Protein AF-A0AA39LMX0-F1 (afdb_monomer_lite)

Secondary structure (DSSP, 8-state):
------SSSSSSHHHHHHHHHHHHHHHHHHHHHHHHT--TTTHHHHHHHHHHS-HHHHHHHHHHHHHHHHHH-GGGHHHHHHHHHHHHHHHHHT---HHHHHHHHHHHHHHHHTTSS-HHHHHHHHHHHHHH-HHHHHHHHHHHHHHHHHH-TTT-

Sequence (156 aa):
MVLRTTILKGRRSGSEARSNQLGTTKKTTTANGQVNKANIGNLVTIVRELLQENIIRGKGLLARSIIKAQAFSPTFSHVYAALVAVINLNRFNRFNNKIIAATVSKFLAHLVNQQVTHEILALEILIVLLENSTSDSIAFLKECGAKLSDISPKGL

InterPro domains:
  IPR016024 Armadillo-type fold [SSF48371] (30-155)
  IPR050781 Pre-mRNA-splicing factor CWC22 [PTHR18034] (27-156)

pLDDT: mean 74.54, std 17.34, range [36.69, 94.94]

Foldseek 3Di:
DDDDDPPDDPDDPPVVVVVVVVVVVVVLPLLLVLLLPFDPVCLVVSLVVVVVDPCVVVVVSNVVSLVVSCVVPVVCVVRSVVSVLVVLLVVLVPPPDPVVSLVVLLVVLVCLVVVVDPCVNLLSSLVSCVVPPPVSSVVSCVSRVVVCCVPPVPSD

Radius of gyration: 22.13 Å; chains: 1; bounding box: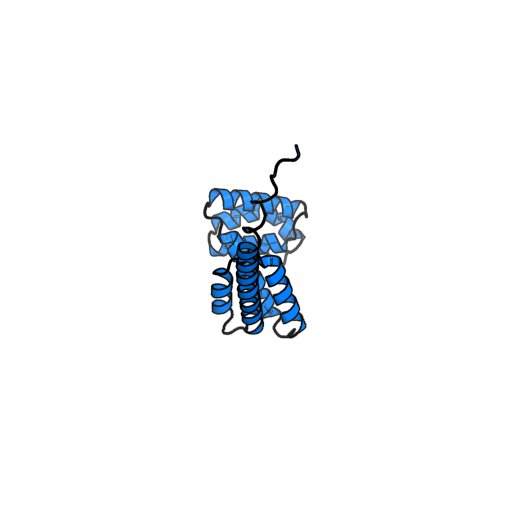 52×49×71 Å

Structure (mmCIF, N/CA/C/O backbone):
data_AF-A0AA39LMX0-F1
#
_entry.id   AF-A0AA39LMX0-F1
#
loop_
_atom_site.group_PDB
_atom_site.id
_atom_site.type_symbol
_atom_site.label_atom_id
_atom_site.label_alt_id
_atom_site.label_comp_id
_atom_site.label_asym_id
_atom_site.label_entity_id
_atom_site.label_seq_id
_atom_site.pdbx_PDB_ins_code
_atom_site.Cartn_x
_atom_site.Cartn_y
_atom_site.Cartn_z
_atom_site.occupancy
_atom_site.B_iso_or_equiv
_atom_site.auth_seq_id
_atom_site.auth_comp_id
_atom_site.auth_asym_id
_atom_site.auth_atom_id
_atom_site.pdbx_PDB_model_num
ATOM 1 N N . MET A 1 1 ? 30.097 33.803 53.625 1.00 42.47 1 MET A N 1
ATOM 2 C CA . MET A 1 1 ? 30.247 34.252 52.223 1.00 42.47 1 MET A CA 1
ATOM 3 C C . MET A 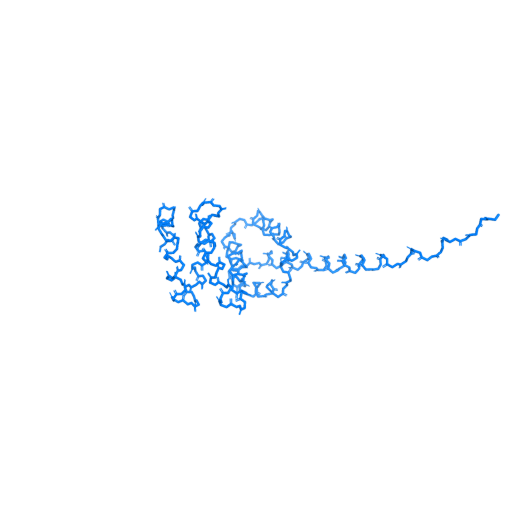1 1 ? 29.562 33.242 51.300 1.00 42.47 1 MET A C 1
ATOM 5 O O . MET A 1 1 ? 30.220 32.466 50.628 1.00 42.47 1 MET A O 1
ATOM 9 N N . VAL A 1 2 ? 28.226 33.201 51.332 1.00 39.38 2 VAL A N 1
ATOM 10 C CA . VAL A 1 2 ? 27.389 32.377 50.442 1.00 39.38 2 VAL A CA 1
ATOM 11 C C . VAL A 1 2 ? 26.533 33.368 49.661 1.00 39.38 2 VAL A C 1
ATOM 13 O O . VAL A 1 2 ? 25.584 33.933 50.200 1.00 39.38 2 VAL A O 1
ATOM 16 N N . LEU A 1 3 ? 26.944 33.687 48.435 1.00 37.66 3 LEU A N 1
ATOM 17 C CA . LEU A 1 3 ? 26.300 34.699 47.600 1.00 37.66 3 LEU A CA 1
ATOM 18 C C . LEU A 1 3 ? 25.432 34.032 46.526 1.00 37.66 3 LEU A C 1
ATOM 20 O O . LEU A 1 3 ? 25.931 33.457 45.568 1.00 37.66 3 LEU A O 1
ATOM 24 N N . ARG A 1 4 ? 24.115 34.143 46.740 1.00 44.50 4 ARG A N 1
ATOM 25 C CA . ARG A 1 4 ? 23.044 34.403 45.757 1.00 44.50 4 ARG A CA 1
ATOM 26 C C . ARG A 1 4 ? 23.323 34.017 44.292 1.00 44.50 4 ARG A C 1
ATOM 28 O O . ARG A 1 4 ? 23.933 34.788 43.556 1.00 44.50 4 ARG A O 1
ATOM 35 N N . THR A 1 5 ? 22.691 32.943 43.809 1.00 41.50 5 THR A N 1
ATOM 36 C CA . THR A 1 5 ? 22.357 32.787 42.372 1.00 41.50 5 THR A CA 1
ATOM 37 C C . THR A 1 5 ? 21.159 31.844 42.140 1.00 41.50 5 THR A C 1
ATOM 39 O O . THR A 1 5 ? 21.240 30.887 41.381 1.00 41.50 5 THR A O 1
ATOM 42 N N . THR A 1 6 ? 20.008 32.105 42.780 1.00 43.16 6 THR A N 1
ATOM 43 C CA . THR A 1 6 ? 18.780 31.277 42.613 1.00 43.16 6 THR A CA 1
ATOM 44 C C . THR A 1 6 ? 17.561 32.055 42.107 1.00 43.16 6 THR A C 1
ATOM 46 O O . THR A 1 6 ? 16.422 31.665 42.330 1.00 43.16 6 THR A O 1
ATOM 49 N N . ILE A 1 7 ? 17.746 33.153 41.377 1.00 45.12 7 ILE A N 1
ATOM 50 C CA . ILE A 1 7 ? 16.632 33.805 40.673 1.00 45.12 7 ILE A CA 1
ATOM 51 C C . ILE A 1 7 ? 17.052 33.947 39.212 1.00 45.12 7 ILE A C 1
ATOM 53 O O . ILE A 1 7 ? 18.142 34.442 38.964 1.00 45.12 7 ILE A O 1
ATOM 57 N N . LEU A 1 8 ? 16.191 33.485 38.289 1.00 38.38 8 LEU A N 1
ATOM 58 C CA . LEU A 1 8 ? 16.266 33.528 36.807 1.00 38.38 8 LEU A CA 1
ATOM 59 C C . LEU A 1 8 ? 16.345 32.182 36.043 1.00 38.38 8 LEU A C 1
ATOM 61 O O . LEU A 1 8 ? 16.869 32.145 34.934 1.00 38.38 8 LEU A O 1
ATOM 65 N N . LYS A 1 9 ? 15.740 31.082 36.528 1.00 44.84 9 LYS A N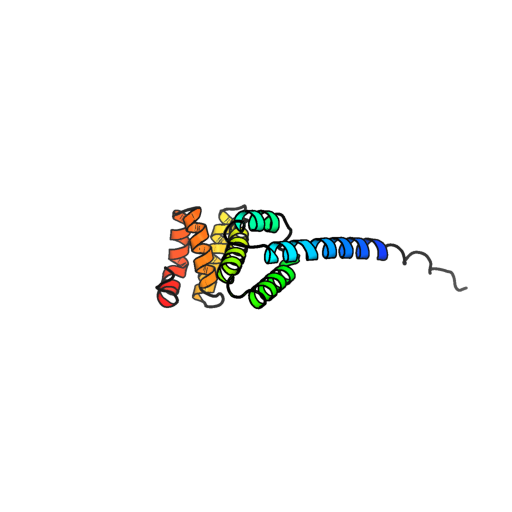 1
ATOM 66 C CA . LYS A 1 9 ? 15.519 29.886 35.669 1.00 44.84 9 LYS A CA 1
ATOM 67 C C . LYS A 1 9 ? 14.125 29.245 35.677 1.00 44.84 9 LYS A C 1
ATOM 69 O O . LYS A 1 9 ? 13.963 28.148 35.160 1.00 44.84 9 LYS A O 1
ATOM 74 N N . GLY A 1 10 ? 13.090 29.925 36.169 1.00 43.84 10 GLY A N 1
ATOM 75 C CA . GLY A 1 10 ? 11.756 29.319 36.282 1.00 43.84 10 GLY A CA 1
ATOM 76 C C . GLY A 1 10 ? 10.610 30.235 35.880 1.00 43.84 10 GLY A C 1
ATOM 77 O O . GLY A 1 10 ? 9.891 30.691 36.759 1.00 43.84 10 GLY A O 1
ATOM 78 N N . ARG A 1 11 ? 10.427 30.523 34.579 1.00 40.34 11 ARG A N 1
ATOM 79 C CA . ARG A 1 11 ? 9.148 31.093 34.082 1.00 40.34 11 ARG A CA 1
ATOM 80 C C . ARG A 1 11 ? 8.868 31.040 32.570 1.00 40.34 11 ARG A C 1
ATOM 82 O O . ARG A 1 11 ? 7.847 31.574 32.157 1.00 40.34 11 ARG A O 1
ATOM 89 N N . ARG A 1 12 ? 9.706 30.402 31.738 1.00 38.03 12 ARG A N 1
ATOM 90 C CA . ARG A 1 12 ? 9.475 30.326 30.274 1.00 38.03 12 ARG A CA 1
ATOM 91 C C . ARG A 1 12 ? 8.866 29.010 29.755 1.00 38.03 12 ARG A C 1
ATOM 93 O O . ARG A 1 12 ? 8.484 28.968 28.600 1.00 38.03 12 ARG A O 1
ATOM 100 N N . SER A 1 13 ? 8.694 27.968 30.574 1.00 48.06 13 SER A N 1
ATOM 101 C CA . SER A 1 13 ? 8.260 26.636 30.094 1.00 48.06 13 SER A CA 1
ATOM 102 C C . SER A 1 13 ? 6.762 26.313 30.243 1.00 48.06 13 SER A C 1
ATOM 104 O O . SER A 1 13 ? 6.285 25.357 29.639 1.00 48.06 13 SER A O 1
ATOM 106 N N . GLY A 1 14 ? 5.992 27.081 31.025 1.00 42.00 14 GLY A N 1
ATOM 107 C CA . GLY A 1 14 ? 4.585 26.755 31.325 1.00 42.00 14 GLY A CA 1
ATOM 108 C C . GLY A 1 14 ? 3.567 27.223 30.276 1.00 42.00 14 GLY A C 1
ATOM 109 O O . GLY A 1 14 ? 2.540 26.575 30.070 1.00 42.00 14 GLY A O 1
ATOM 110 N N . SER A 1 15 ? 3.842 28.335 29.596 1.00 45.00 15 SER A N 1
ATOM 111 C CA . SER A 1 15 ? 2.962 28.927 28.580 1.00 45.00 15 SER A CA 1
ATOM 112 C C . SER A 1 15 ? 3.127 28.255 27.215 1.00 45.00 15 SER A C 1
ATOM 114 O O . SER A 1 15 ? 2.125 27.902 26.608 1.00 45.00 15 SER A O 1
ATOM 116 N N . GLU A 1 16 ? 4.350 27.960 26.766 1.00 42.66 16 GLU A N 1
ATOM 117 C CA . GLU A 1 16 ? 4.594 27.226 25.509 1.00 42.66 16 GLU A CA 1
ATOM 118 C C . GLU A 1 16 ? 4.090 25.775 25.554 1.00 42.66 16 GLU A C 1
ATOM 120 O O . GLU A 1 16 ? 3.538 25.281 24.568 1.00 42.66 16 GLU A O 1
ATOM 125 N N . ALA A 1 17 ? 4.196 25.103 26.708 1.00 47.16 17 ALA A N 1
ATOM 126 C CA . ALA A 1 17 ? 3.651 23.759 26.901 1.00 47.16 17 ALA A CA 1
ATOM 127 C C . ALA A 1 17 ? 2.112 23.742 26.841 1.00 47.16 17 ALA A C 1
ATOM 129 O O . ALA A 1 17 ? 1.538 22.862 26.201 1.00 47.16 17 ALA A O 1
ATOM 130 N N . ARG A 1 18 ? 1.438 24.748 27.422 1.00 39.72 18 ARG A N 1
ATOM 131 C CA . ARG A 1 18 ? -0.026 24.914 27.337 1.00 39.72 18 ARG A CA 1
ATOM 132 C C . ARG A 1 18 ? -0.500 25.333 25.945 1.00 39.72 18 ARG A C 1
ATOM 134 O O . ARG A 1 18 ? -1.525 24.830 25.503 1.00 39.72 18 ARG A O 1
ATOM 141 N N . SER A 1 19 ? 0.243 26.171 25.224 1.00 42.22 19 SER A N 1
ATOM 142 C CA . SER A 1 19 ? -0.058 26.529 23.828 1.00 42.22 19 SER A CA 1
ATOM 143 C C . SER A 1 19 ? 0.092 25.331 22.882 1.00 42.22 19 SER A C 1
ATOM 145 O O . SER A 1 19 ? -0.746 25.127 22.003 1.00 42.22 19 SER A O 1
ATOM 147 N N . ASN A 1 20 ? 1.101 24.478 23.105 1.00 45.28 20 ASN A N 1
ATOM 148 C CA . ASN A 1 20 ? 1.263 23.219 22.371 1.00 45.28 20 ASN A CA 1
ATOM 149 C C . ASN A 1 20 ? 0.219 22.160 22.771 1.00 45.28 20 ASN A C 1
ATOM 151 O O . ASN A 1 20 ? -0.258 21.422 21.908 1.00 45.28 20 ASN A O 1
ATOM 155 N N . GLN A 1 21 ? -0.195 22.094 24.041 1.00 39.72 21 GLN A N 1
ATOM 156 C CA . GLN A 1 21 ? -1.300 21.225 24.467 1.00 39.72 21 GLN A CA 1
ATOM 157 C C . GLN A 1 21 ? -2.654 21.697 23.921 1.00 39.72 21 GLN A C 1
ATOM 159 O O . GLN A 1 21 ? -3.426 20.881 23.436 1.00 39.72 21 GLN A O 1
ATOM 164 N N . LEU A 1 22 ? -2.926 23.002 23.893 1.00 39.50 22 LEU A N 1
ATOM 165 C CA . LEU A 1 22 ? -4.173 23.554 23.354 1.00 39.50 22 LEU A CA 1
ATOM 166 C C . LEU A 1 22 ? -4.252 23.439 21.819 1.00 39.50 22 LEU A C 1
ATOM 168 O O . LEU A 1 22 ? -5.320 23.200 21.255 1.00 39.50 22 LEU A O 1
ATOM 172 N N . GLY A 1 23 ? -3.110 23.543 21.131 1.00 41.25 23 GLY A N 1
ATOM 173 C CA . GLY A 1 23 ? -2.998 23.260 19.698 1.00 41.25 23 GLY A CA 1
ATOM 174 C C . GLY A 1 23 ? -3.131 21.771 19.351 1.00 41.25 23 GLY A C 1
ATOM 175 O O . GLY A 1 23 ? -3.594 21.437 18.262 1.00 41.25 23 GLY A O 1
ATOM 176 N N . THR A 1 24 ? -2.773 20.863 20.266 1.00 41.16 24 THR A N 1
ATOM 177 C CA . THR A 1 24 ? -2.953 19.408 20.091 1.00 41.16 24 THR A CA 1
ATOM 178 C C . THR A 1 24 ? -4.348 18.928 20.504 1.00 41.16 24 THR A C 1
ATOM 180 O O . THR A 1 24 ? -4.854 17.986 19.890 1.00 41.16 24 THR A O 1
ATOM 183 N N . THR A 1 25 ? -5.023 19.603 21.445 1.00 36.69 25 THR A N 1
ATOM 184 C CA . THR A 1 25 ? -6.424 19.325 21.814 1.00 36.69 25 THR A CA 1
ATOM 185 C C . THR A 1 25 ? -7.427 19.854 20.787 1.00 36.69 25 THR A C 1
ATOM 187 O O . THR A 1 25 ? -8.363 19.148 20.432 1.00 36.69 25 THR A O 1
ATOM 190 N N . LYS A 1 26 ? -7.204 21.038 20.196 1.00 43.34 26 LYS A N 1
ATOM 191 C CA . LYS A 1 26 ? -8.030 21.501 19.061 1.00 43.34 26 LYS A CA 1
ATOM 192 C C . LYS A 1 26 ? -7.889 20.608 17.821 1.00 43.34 26 LYS A C 1
ATOM 194 O O . LYS A 1 26 ? -8.866 20.412 17.113 1.00 43.34 26 LYS A O 1
ATOM 199 N N . LYS A 1 27 ? -6.711 20.010 17.597 1.00 46.03 27 LYS A N 1
ATOM 200 C CA . LYS A 1 27 ? -6.456 19.053 16.500 1.00 46.03 27 LYS A CA 1
ATOM 201 C C . LYS A 1 27 ? -7.051 17.657 16.713 1.00 46.03 27 LYS A C 1
ATOM 203 O O . LYS A 1 27 ? -7.286 16.944 15.742 1.00 46.03 27 LYS A O 1
ATOM 208 N N . THR A 1 28 ? -7.260 17.235 17.962 1.00 44.22 28 THR A N 1
ATOM 209 C CA . THR A 1 28 ? -7.771 15.890 18.309 1.00 44.22 28 THR A CA 1
ATOM 210 C C . THR A 1 28 ? -9.283 15.757 18.129 1.00 44.22 28 THR A C 1
ATOM 212 O O . THR A 1 28 ? -9.776 14.641 17.946 1.00 44.22 28 THR A O 1
ATOM 215 N N . THR A 1 29 ? -10.019 16.868 18.138 1.00 51.00 29 THR A N 1
ATOM 216 C CA . THR A 1 29 ? -11.485 16.881 18.017 1.00 51.00 29 THR A CA 1
ATOM 217 C C . THR A 1 29 ? -11.953 16.869 16.559 1.00 51.00 29 THR A C 1
ATOM 219 O O . THR A 1 29 ? -12.968 16.250 16.247 1.00 51.00 29 THR A O 1
ATOM 222 N N . THR A 1 30 ? -11.194 17.484 15.645 1.00 59.03 30 THR A N 1
ATOM 223 C CA . THR A 1 30 ? -11.600 17.661 14.239 1.00 59.03 30 THR A CA 1
ATOM 224 C C . THR A 1 30 ? -11.508 16.368 13.432 1.00 59.03 30 THR A C 1
ATOM 226 O O . THR A 1 30 ? -12.485 15.989 12.794 1.00 59.03 30 THR A O 1
ATOM 229 N N . ALA A 1 31 ? -10.391 15.633 13.523 1.00 62.53 31 ALA A N 1
ATOM 230 C CA . ALA A 1 31 ? -10.208 14.390 12.765 1.00 62.53 31 ALA A CA 1
ATOM 231 C C . ALA A 1 31 ? -11.166 13.275 13.220 1.00 62.53 31 ALA A C 1
ATOM 233 O O . ALA A 1 31 ? -11.759 12.598 12.387 1.00 62.53 31 ALA A O 1
ATOM 234 N N . ASN A 1 32 ? -11.384 13.123 14.534 1.00 72.12 32 ASN A N 1
ATOM 235 C CA . ASN A 1 32 ? -12.407 12.210 15.064 1.00 72.12 32 ASN A CA 1
ATOM 236 C C . ASN A 1 32 ? -13.808 12.591 14.563 1.00 72.12 32 ASN A C 1
ATOM 238 O O . ASN A 1 32 ? -14.560 11.733 14.108 1.00 72.12 32 ASN A O 1
ATOM 242 N N . GLY A 1 33 ? -14.149 13.882 14.627 1.00 71.75 33 GLY A N 1
ATOM 243 C CA . GLY A 1 33 ? -15.443 14.383 14.173 1.00 71.75 33 GLY A CA 1
ATOM 244 C C . GLY A 1 33 ? -15.677 14.180 12.675 1.00 71.75 33 GLY A C 1
ATOM 245 O O . GLY A 1 33 ? -16.792 13.852 12.282 1.00 71.75 33 GLY A O 1
ATOM 246 N N . GLN A 1 34 ? -14.640 14.339 11.850 1.00 73.88 34 GLN A N 1
ATOM 247 C CA . GLN A 1 34 ? -14.704 14.132 10.401 1.00 73.88 34 GLN A CA 1
ATOM 248 C C . GLN A 1 34 ? -14.807 12.652 10.032 1.00 73.88 34 GLN A C 1
ATOM 250 O O . GLN A 1 34 ? -15.680 12.286 9.251 1.00 73.88 34 GLN A O 1
ATOM 255 N N . VAL A 1 35 ? -13.988 11.787 10.639 1.00 77.81 35 VAL A N 1
ATOM 256 C CA . VAL A 1 35 ? -14.036 10.334 10.397 1.00 77.81 35 VAL A CA 1
ATOM 257 C C . VAL A 1 35 ? -15.410 9.764 10.761 1.00 77.81 35 VAL A C 1
ATOM 259 O O . VAL A 1 35 ? -15.975 8.992 9.993 1.00 77.81 35 VAL A O 1
ATOM 262 N N . ASN A 1 36 ? -16.001 10.198 11.877 1.00 79.19 36 ASN A N 1
ATOM 263 C CA . ASN A 1 36 ? -17.320 9.720 12.306 1.00 79.19 36 ASN A CA 1
ATOM 264 C C . ASN A 1 36 ? -18.467 10.155 11.380 1.00 79.19 36 ASN A C 1
ATOM 266 O O . ASN A 1 36 ? -19.532 9.545 11.404 1.00 79.19 36 ASN A O 1
ATOM 270 N N . LYS A 1 37 ? -18.271 11.208 10.579 1.00 79.31 37 LYS A N 1
ATOM 271 C CA . LYS A 1 37 ? -19.269 11.727 9.632 1.00 79.31 37 LYS A CA 1
ATOM 272 C C . LYS A 1 37 ? -19.069 11.205 8.206 1.00 79.31 37 LYS A C 1
ATOM 274 O O . LYS A 1 37 ? -19.855 11.565 7.328 1.00 79.31 37 LYS A O 1
ATOM 279 N N . ALA A 1 38 ? -18.031 10.402 7.966 1.00 79.56 38 ALA A N 1
ATOM 280 C CA . ALA A 1 38 ? -17.687 9.923 6.636 1.00 79.56 38 ALA A CA 1
ATOM 281 C C . ALA A 1 38 ? -18.720 8.932 6.095 1.00 79.56 38 ALA A C 1
ATOM 283 O O . ALA A 1 38 ? -19.050 7.935 6.731 1.00 79.56 38 ALA A O 1
ATOM 284 N N . ASN A 1 39 ? -19.205 9.213 4.891 1.00 83.94 39 ASN A N 1
ATOM 285 C CA . ASN A 1 39 ? -20.071 8.357 4.095 1.00 83.94 39 ASN A CA 1
ATOM 286 C C . ASN A 1 39 ? -19.729 8.514 2.604 1.00 83.94 39 ASN A C 1
ATOM 288 O O . ASN A 1 39 ? -18.927 9.364 2.217 1.00 83.94 39 ASN A O 1
ATOM 292 N N . ILE A 1 40 ? -20.351 7.692 1.759 1.00 79.75 40 ILE A N 1
ATOM 293 C CA . ILE A 1 40 ? -20.084 7.652 0.312 1.00 79.75 40 ILE A CA 1
ATOM 294 C C . ILE A 1 40 ? -20.289 9.031 -0.345 1.00 79.75 40 ILE A C 1
ATOM 296 O O . ILE A 1 40 ? -19.509 9.421 -1.208 1.00 79.75 40 ILE A O 1
ATOM 300 N N . GLY A 1 41 ? -21.295 9.798 0.089 1.00 81.12 41 GLY A N 1
ATOM 301 C CA . GLY A 1 41 ? -21.653 11.083 -0.517 1.00 81.12 41 GLY A CA 1
ATOM 302 C C . GLY A 1 41 ? -20.746 12.258 -0.136 1.00 81.12 41 GLY A C 1
ATOM 303 O O . GLY A 1 41 ? -20.715 13.251 -0.857 1.00 81.12 41 GLY A O 1
ATOM 304 N N . ASN A 1 42 ? -20.003 12.175 0.973 1.00 84.88 42 ASN A N 1
ATOM 305 C CA . ASN A 1 42 ? -19.188 13.288 1.483 1.00 84.88 42 ASN A CA 1
ATOM 306 C C . ASN A 1 42 ? -17.691 12.967 1.643 1.00 84.88 42 ASN A C 1
ATOM 308 O O . ASN A 1 42 ? -16.925 13.821 2.104 1.00 84.88 42 ASN A O 1
ATOM 312 N N . LEU A 1 43 ? -17.263 11.770 1.233 1.00 83.44 43 LEU A N 1
ATOM 313 C CA . LEU A 1 43 ? -15.899 11.282 1.430 1.00 83.44 43 LEU A CA 1
ATOM 314 C C . LEU A 1 43 ? -14.839 12.216 0.827 1.00 83.44 43 LEU A C 1
ATOM 316 O O . LEU A 1 43 ? -13.834 12.501 1.473 1.00 83.44 43 LEU A O 1
ATOM 320 N N . VAL A 1 44 ? -15.076 12.746 -0.377 1.00 79.31 44 VAL A N 1
ATOM 321 C CA . VAL A 1 44 ? -14.134 13.647 -1.069 1.00 79.31 44 VAL A CA 1
ATOM 322 C C . VAL A 1 44 ? -13.895 14.932 -0.272 1.00 79.31 44 VAL A C 1
ATOM 324 O O . VAL A 1 44 ? -12.756 15.383 -0.142 1.00 79.31 44 VAL A O 1
ATOM 327 N N . THR A 1 45 ? -14.954 15.515 0.290 1.00 83.62 45 THR A N 1
ATOM 328 C CA . THR A 1 45 ? -14.865 16.736 1.101 1.00 83.62 45 THR A CA 1
ATOM 329 C C . THR A 1 45 ? -14.091 16.472 2.388 1.00 83.62 45 THR A C 1
ATOM 331 O O . THR A 1 45 ? -13.138 17.190 2.686 1.00 83.62 45 THR A O 1
ATOM 334 N N . ILE A 1 46 ? -14.417 15.383 3.091 1.00 84.00 46 ILE A N 1
ATOM 335 C CA . ILE A 1 46 ? -13.732 14.980 4.329 1.00 84.00 46 ILE A CA 1
ATOM 336 C C . ILE A 1 46 ? -12.244 14.727 4.088 1.00 84.00 46 ILE A C 1
ATOM 338 O O . ILE A 1 46 ? -11.405 15.182 4.863 1.00 84.00 46 ILE A O 1
ATOM 342 N N . VAL A 1 47 ? -11.903 14.041 2.996 1.00 80.88 47 VAL A N 1
ATOM 343 C CA . VAL A 1 47 ? -10.513 13.812 2.588 1.00 80.88 47 VAL A CA 1
ATOM 344 C C . VAL A 1 47 ? -9.779 15.138 2.394 1.00 80.88 47 VAL A C 1
ATOM 346 O O . VAL A 1 47 ? -8.683 15.309 2.923 1.00 80.88 47 VAL A O 1
ATOM 349 N N . ARG A 1 48 ? -10.361 16.092 1.658 1.00 79.12 48 ARG A N 1
ATOM 350 C CA . ARG A 1 48 ? -9.718 17.392 1.398 1.00 79.12 48 ARG A CA 1
ATOM 351 C C . ARG A 1 48 ? -9.462 18.164 2.688 1.00 79.12 48 ARG A C 1
ATOM 353 O O . ARG A 1 48 ? -8.361 18.679 2.862 1.00 79.12 48 ARG A O 1
ATOM 360 N N . GLU A 1 49 ? -10.432 18.190 3.596 1.00 80.12 49 GLU A N 1
ATOM 361 C CA . GLU A 1 49 ? -10.281 18.840 4.901 1.00 80.12 49 GLU A CA 1
ATOM 362 C C . GLU A 1 49 ? -9.209 18.147 5.760 1.00 80.12 49 GLU A C 1
ATOM 364 O O . GLU A 1 49 ? -8.330 18.809 6.312 1.00 80.12 49 GLU A O 1
ATOM 369 N N . LEU A 1 50 ? -9.203 16.809 5.810 1.00 78.12 50 LEU A N 1
ATOM 370 C CA . LEU A 1 50 ? -8.183 16.045 6.535 1.00 78.12 50 LEU A CA 1
ATOM 371 C C . LEU A 1 50 ? -6.777 16.275 5.970 1.00 78.12 50 LEU A C 1
ATOM 373 O O . LEU A 1 50 ? -5.815 16.346 6.729 1.00 78.12 50 LEU A O 1
ATOM 377 N N . LEU A 1 51 ? -6.632 16.402 4.649 1.00 74.69 51 LEU A N 1
ATOM 378 C CA . LEU A 1 51 ? -5.341 16.612 3.983 1.00 74.69 51 LEU A CA 1
ATOM 379 C C . LEU A 1 51 ? -4.770 18.027 4.157 1.00 74.69 51 LEU A C 1
ATOM 381 O O . LEU A 1 51 ? -3.555 18.200 3.985 1.00 74.69 51 LEU A O 1
ATOM 385 N N . GLN A 1 52 ? -5.619 19.008 4.481 1.00 73.81 52 GLN A N 1
ATOM 386 C CA . GLN A 1 52 ? -5.207 20.357 4.891 1.00 73.81 52 GLN A CA 1
ATOM 387 C C . GLN A 1 52 ? -4.650 20.368 6.321 1.00 73.81 52 GLN A C 1
ATOM 389 O O . GLN A 1 52 ? -3.822 21.213 6.665 1.00 73.81 52 GLN A O 1
ATOM 394 N N . GLU A 1 53 ? -5.036 19.392 7.144 1.00 69.50 53 GLU A N 1
ATOM 395 C CA . GLU A 1 53 ? -4.459 19.194 8.466 1.00 69.50 53 GLU A CA 1
ATOM 396 C C . GLU A 1 53 ? -3.065 18.552 8.398 1.00 69.50 53 GLU A C 1
ATOM 398 O O . GLU A 1 53 ? -2.681 17.850 7.460 1.00 69.50 53 GLU A O 1
ATOM 403 N N . ASN A 1 54 ? -2.256 18.770 9.439 1.00 64.69 54 ASN A N 1
ATOM 404 C CA . ASN A 1 54 ? -0.906 18.203 9.501 1.00 64.69 54 ASN A CA 1
ATOM 405 C C . ASN A 1 54 ? -0.944 16.732 9.966 1.00 64.69 54 ASN A C 1
ATOM 407 O O . ASN A 1 54 ? -0.540 16.402 11.089 1.00 64.69 54 AS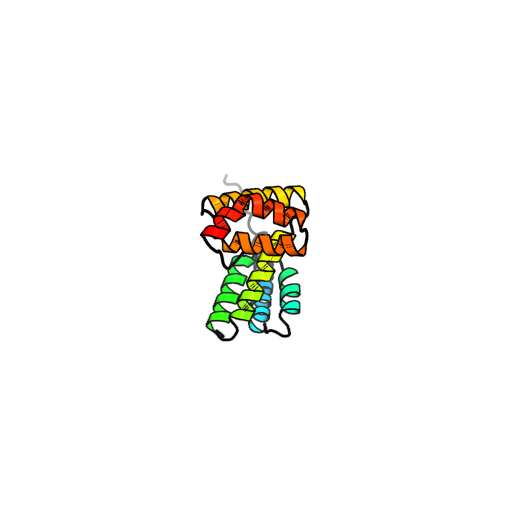N A O 1
ATOM 411 N N . ILE A 1 55 ? -1.437 15.847 9.092 1.00 68.31 55 ILE A N 1
ATOM 412 C CA . ILE A 1 55 ? -1.624 14.409 9.358 1.00 68.31 55 ILE A CA 1
ATOM 413 C C . ILE A 1 55 ? -0.293 13.718 9.717 1.00 68.31 55 ILE A C 1
ATOM 415 O O . ILE A 1 55 ? -0.274 12.677 10.370 1.00 68.31 55 ILE A O 1
ATOM 419 N N . ILE A 1 56 ? 0.858 14.294 9.345 1.00 61.78 56 ILE A N 1
ATOM 420 C CA . ILE A 1 56 ? 2.188 13.752 9.676 1.00 61.78 56 ILE A CA 1
ATOM 421 C C . ILE A 1 56 ? 2.402 13.711 11.189 1.00 61.78 56 ILE A C 1
ATOM 423 O O . ILE A 1 56 ? 2.781 12.674 11.734 1.00 61.78 56 ILE A O 1
ATOM 427 N N . ARG A 1 57 ? 2.079 14.814 11.872 1.00 67.69 57 ARG A N 1
ATOM 428 C CA . ARG A 1 57 ? 2.200 14.929 13.331 1.00 67.69 57 ARG A CA 1
ATOM 429 C C . ARG A 1 57 ? 1.113 14.133 14.066 1.00 67.69 57 ARG A C 1
ATOM 431 O O . ARG A 1 57 ? 1.309 13.763 15.216 1.00 67.69 57 ARG A O 1
ATOM 438 N N . GLY A 1 58 ? -0.013 13.864 13.397 1.00 69.38 58 GLY A N 1
ATOM 439 C CA . GLY A 1 58 ? -1.203 13.213 13.957 1.00 69.38 58 GLY A CA 1
ATOM 440 C C . GLY A 1 58 ? -1.437 11.756 13.541 1.00 69.38 58 GLY A C 1
ATOM 441 O O . GLY A 1 58 ? -2.499 11.223 13.850 1.00 69.38 58 GLY A O 1
ATOM 442 N N . LYS A 1 59 ? -0.489 11.087 12.865 1.00 73.44 59 LYS A N 1
ATOM 443 C CA . LYS A 1 59 ? -0.713 9.763 12.241 1.00 73.44 59 LYS A CA 1
ATOM 444 C C . LYS A 1 59 ? -1.271 8.696 13.194 1.00 73.44 59 LYS A C 1
ATOM 446 O O . LYS A 1 59 ? -2.208 7.987 12.852 1.00 73.44 59 LYS A O 1
ATOM 451 N N . GLY A 1 60 ? -0.744 8.629 14.419 1.00 76.50 60 GLY A N 1
ATOM 452 C CA . GLY A 1 60 ? -1.189 7.658 15.426 1.00 76.50 60 GLY A CA 1
ATOM 453 C C . GLY A 1 60 ? -2.537 7.997 16.069 1.00 76.50 60 GLY A C 1
ATOM 454 O O . GLY A 1 60 ? -3.154 7.130 16.686 1.00 76.50 60 GLY A O 1
ATOM 455 N N . LEU A 1 61 ? -2.988 9.247 15.953 1.00 78.38 61 LEU A N 1
ATOM 456 C CA . LEU A 1 61 ? -4.322 9.663 16.379 1.00 78.38 61 LEU A CA 1
ATOM 457 C C . LEU A 1 61 ? -5.336 9.337 15.287 1.00 78.38 61 LEU A C 1
ATOM 459 O O . LEU A 1 61 ? -6.306 8.653 15.583 1.00 78.38 61 LEU A O 1
ATOM 463 N N . LEU A 1 62 ? -5.049 9.708 14.033 1.00 81.56 62 LEU A N 1
ATOM 464 C CA . LEU A 1 62 ? -5.891 9.377 12.882 1.00 81.56 62 LEU A CA 1
ATOM 465 C C . LEU A 1 62 ? -6.134 7.863 12.774 1.00 81.56 62 LEU A C 1
ATOM 467 O O . LEU A 1 62 ? -7.277 7.440 12.646 1.00 81.56 62 LEU A O 1
ATOM 471 N N . ALA A 1 63 ? -5.084 7.045 12.901 1.00 82.75 63 ALA A N 1
ATOM 472 C CA . ALA A 1 63 ? -5.223 5.589 12.870 1.00 82.75 63 ALA A CA 1
ATOM 473 C C . ALA A 1 63 ? -6.161 5.076 13.978 1.00 82.75 63 ALA A C 1
ATOM 475 O O . ALA A 1 63 ? -7.058 4.279 13.721 1.00 82.75 63 ALA A O 1
ATOM 476 N N . ARG A 1 64 ? -6.013 5.587 15.208 1.00 83.56 64 ARG A N 1
ATOM 477 C CA . ARG A 1 64 ? -6.899 5.232 16.328 1.00 83.56 64 ARG A CA 1
ATOM 478 C C . ARG A 1 64 ? -8.341 5.680 16.103 1.00 83.56 64 ARG A C 1
ATOM 480 O O . ARG A 1 64 ? -9.249 4.943 16.473 1.00 83.56 64 ARG A O 1
ATOM 487 N N . SER A 1 65 ? -8.550 6.856 15.520 1.00 85.81 65 SER A N 1
ATOM 488 C CA . SER A 1 65 ? -9.875 7.371 15.165 1.00 85.81 65 SER A CA 1
ATOM 489 C C . SER A 1 65 ? -10.574 6.470 14.154 1.00 85.81 65 SER A C 1
ATOM 491 O O . SER A 1 65 ? -11.717 6.087 14.375 1.00 85.81 65 SER A O 1
ATOM 493 N N . ILE A 1 66 ? -9.867 6.076 13.091 1.00 86.56 66 ILE A N 1
ATOM 494 C CA . ILE A 1 66 ? -10.403 5.210 12.034 1.00 86.56 66 ILE A CA 1
ATOM 495 C C . ILE A 1 66 ? -10.731 3.818 12.580 1.00 86.56 66 ILE A C 1
ATOM 497 O O . ILE A 1 66 ? -11.826 3.324 12.339 1.00 86.56 66 ILE A O 1
ATOM 501 N N . ILE A 1 67 ? -9.841 3.220 13.381 1.00 88.00 67 ILE A N 1
ATOM 502 C CA . ILE A 1 67 ? -10.085 1.904 13.997 1.00 88.00 67 ILE A CA 1
ATOM 503 C C . ILE A 1 67 ? -11.308 1.948 14.921 1.00 88.00 67 ILE A C 1
ATOM 505 O O . ILE A 1 67 ? -12.154 1.062 14.863 1.00 88.00 67 ILE A O 1
ATOM 509 N N . LYS A 1 68 ? -11.442 2.990 15.752 1.00 86.00 68 LYS A N 1
ATOM 510 C CA . LYS A 1 68 ? -12.608 3.141 16.637 1.00 86.00 68 LYS A CA 1
ATOM 511 C C . LYS A 1 68 ? -13.906 3.344 15.858 1.00 86.00 68 LYS A C 1
ATOM 513 O O . LYS A 1 68 ? -14.913 2.744 16.216 1.00 86.00 68 LYS A O 1
ATOM 518 N N . ALA A 1 69 ? -13.884 4.170 14.813 1.00 83.81 69 ALA A N 1
ATOM 519 C CA . ALA A 1 69 ? -15.054 4.420 13.978 1.00 83.81 69 ALA A CA 1
ATOM 520 C C . ALA A 1 69 ? -15.490 3.156 13.223 1.00 83.81 69 ALA A C 1
ATOM 522 O O . ALA A 1 69 ? -16.673 2.830 13.213 1.00 83.81 69 ALA A O 1
ATOM 523 N N . GLN A 1 70 ? -14.537 2.398 12.675 1.00 89.56 70 GLN A N 1
ATOM 524 C CA . GLN A 1 70 ? -14.811 1.126 12.007 1.00 89.56 70 GLN A CA 1
ATOM 525 C C . GLN A 1 70 ? -15.356 0.074 12.981 1.00 89.56 70 GLN A C 1
ATOM 527 O O . GLN A 1 70 ? -16.327 -0.600 12.649 1.00 89.56 70 GLN A O 1
ATOM 532 N N . ALA A 1 71 ? -14.794 -0.026 14.190 1.00 86.50 71 ALA A N 1
ATOM 533 C CA . ALA A 1 71 ? -15.289 -0.942 15.218 1.00 86.50 71 ALA A CA 1
ATOM 534 C C . ALA A 1 71 ? -16.714 -0.593 15.682 1.00 86.50 71 ALA A C 1
ATOM 536 O O . ALA A 1 71 ? -17.491 -1.488 16.002 1.00 86.50 71 ALA A O 1
ATOM 537 N N . PHE A 1 72 ? -17.063 0.697 15.707 1.00 86.69 72 PHE A N 1
ATOM 538 C CA . PHE A 1 72 ? -18.410 1.163 16.041 1.00 86.69 72 PHE A CA 1
ATOM 539 C C . PHE A 1 72 ? -19.405 0.972 14.884 1.00 86.69 72 PHE A C 1
ATOM 541 O O . PHE A 1 72 ? -20.557 0.621 15.124 1.00 86.69 72 PHE A O 1
ATOM 548 N N . SER A 1 73 ? -18.953 1.148 13.637 1.00 85.44 73 SER A N 1
ATOM 549 C CA . SER A 1 73 ? -19.788 1.066 12.432 1.00 85.44 73 SER A CA 1
ATOM 550 C C . SER A 1 73 ? -19.173 0.174 11.336 1.00 85.44 73 SER A C 1
ATOM 552 O O . SER A 1 73 ? -18.727 0.680 10.298 1.00 85.44 73 SER A O 1
ATOM 554 N N . PRO A 1 74 ? -19.188 -1.166 11.494 1.00 85.88 74 PRO A N 1
ATOM 555 C CA . PRO A 1 74 ? -18.530 -2.086 10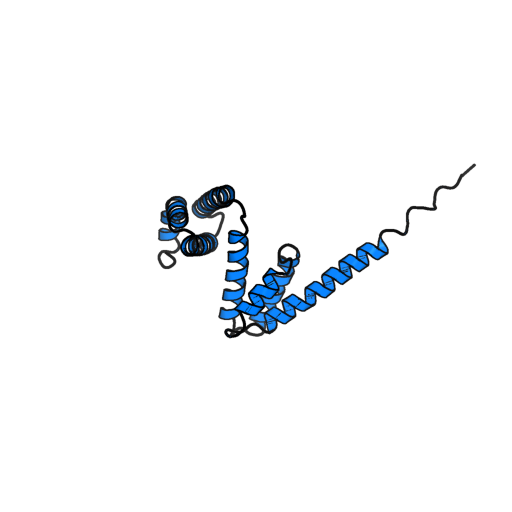.560 1.00 85.88 74 PRO A CA 1
ATOM 556 C C . PRO A 1 74 ? -19.130 -2.082 9.148 1.00 85.88 74 PRO A C 1
ATOM 558 O O . PRO A 1 74 ? -18.436 -2.389 8.177 1.00 85.88 74 PRO A O 1
ATOM 561 N N . THR A 1 75 ? -20.400 -1.696 9.003 1.00 87.88 75 THR A N 1
ATOM 562 C CA . THR A 1 75 ? -21.101 -1.603 7.710 1.00 87.88 75 THR A CA 1
ATOM 563 C C . THR A 1 75 ? -20.445 -0.603 6.755 1.00 87.88 75 THR A C 1
ATOM 565 O O . THR A 1 75 ? -20.464 -0.810 5.544 1.00 87.88 75 THR A O 1
ATOM 568 N N . PHE A 1 76 ? -19.787 0.434 7.283 1.00 83.94 76 PHE A N 1
ATOM 569 C CA . PHE A 1 76 ? -19.070 1.450 6.506 1.00 83.94 76 PHE A CA 1
ATOM 570 C C . PHE A 1 76 ? -17.570 1.157 6.352 1.00 83.94 76 PHE A C 1
ATOM 572 O O . PHE A 1 76 ? -16.812 2.040 5.953 1.00 83.94 76 PHE A O 1
ATOM 579 N N . SER A 1 77 ? -17.116 -0.077 6.612 1.00 81.88 77 SER A N 1
ATOM 580 C CA . SER A 1 77 ? -15.696 -0.461 6.473 1.00 81.88 77 SER A CA 1
ATOM 581 C C . SER A 1 77 ? -15.101 -0.085 5.111 1.00 81.88 77 SER A C 1
ATOM 583 O O . SER A 1 77 ? -13.958 0.355 5.043 1.00 81.88 77 SER A O 1
ATOM 585 N N . HIS A 1 78 ? -15.890 -0.174 4.039 1.00 79.12 78 HIS A N 1
ATOM 586 C CA . HIS A 1 78 ? -15.486 0.229 2.691 1.00 79.12 78 HIS A CA 1
ATOM 587 C C . HIS A 1 78 ? -15.205 1.741 2.570 1.00 79.12 78 HIS A C 1
ATOM 589 O O . HIS A 1 78 ? -14.259 2.137 1.893 1.00 79.12 78 HIS A O 1
ATOM 595 N N . VAL A 1 79 ? -15.961 2.591 3.275 1.00 85.19 79 VAL A N 1
ATOM 596 C CA . VAL A 1 79 ? -15.738 4.048 3.320 1.00 85.19 79 VAL A CA 1
ATOM 597 C C . VAL A 1 79 ? -14.446 4.368 4.072 1.00 85.19 79 VAL A C 1
ATOM 599 O O . VAL A 1 79 ? -13.644 5.182 3.613 1.00 85.19 79 VAL A O 1
ATOM 602 N N . TYR A 1 80 ? -14.208 3.703 5.205 1.00 84.81 80 TYR A N 1
ATOM 603 C CA . TYR A 1 80 ? -12.974 3.877 5.975 1.00 84.81 80 TYR A CA 1
ATOM 604 C C . TYR A 1 80 ? -11.743 3.357 5.222 1.00 84.81 80 TYR A C 1
ATOM 606 O O . TYR A 1 80 ? -10.696 4.000 5.260 1.00 84.81 80 TYR A O 1
ATOM 614 N N . ALA A 1 81 ? -11.872 2.245 4.494 1.00 80.31 81 ALA A N 1
ATOM 615 C CA . ALA A 1 81 ? -10.815 1.726 3.630 1.00 80.31 81 ALA A CA 1
ATOM 616 C C . ALA A 1 81 ? -10.460 2.725 2.518 1.00 80.31 81 ALA A C 1
ATOM 618 O O . ALA A 1 81 ? -9.289 3.059 2.349 1.00 80.31 81 ALA A O 1
ATOM 619 N N . ALA A 1 82 ? -11.466 3.282 1.834 1.00 79.38 82 ALA A N 1
ATOM 620 C CA . ALA A 1 82 ? -11.259 4.316 0.822 1.00 79.38 82 ALA A CA 1
ATOM 621 C C . ALA A 1 82 ? -10.603 5.582 1.408 1.00 79.38 82 ALA A C 1
ATOM 623 O O . ALA A 1 82 ? -9.702 6.155 0.797 1.00 79.38 82 ALA A O 1
ATOM 624 N N . LEU A 1 83 ? -10.989 5.993 2.622 1.00 82.06 83 LEU A N 1
ATOM 625 C CA . LEU A 1 83 ? -10.366 7.122 3.318 1.00 82.06 83 LEU A CA 1
ATOM 626 C C . LEU A 1 83 ? -8.867 6.893 3.566 1.00 82.06 83 LEU A C 1
ATOM 628 O O . LEU A 1 83 ? -8.051 7.775 3.290 1.00 82.06 83 LEU A O 1
ATOM 632 N N . VAL A 1 84 ? -8.504 5.718 4.090 1.00 84.06 84 VAL A N 1
ATOM 633 C CA . VAL A 1 84 ? -7.104 5.352 4.355 1.00 84.06 84 VAL A CA 1
ATOM 634 C C . VAL A 1 84 ? -6.308 5.300 3.055 1.00 84.06 84 VAL A C 1
ATOM 636 O O . VAL A 1 84 ? -5.232 5.896 2.993 1.00 84.06 84 VAL A O 1
ATOM 639 N N . ALA A 1 85 ? -6.868 4.672 2.019 1.00 77.62 85 ALA A N 1
ATOM 640 C CA . ALA A 1 85 ? -6.236 4.553 0.712 1.00 77.62 85 ALA A CA 1
ATOM 641 C C . ALA A 1 85 ? -5.882 5.932 0.142 1.00 77.62 85 ALA A C 1
ATOM 643 O O . ALA A 1 85 ? -4.723 6.186 -0.168 1.00 77.62 85 ALA A O 1
ATOM 644 N N . VAL A 1 86 ? -6.829 6.876 0.104 1.00 76.06 86 VAL A N 1
ATOM 645 C CA . VAL A 1 86 ? -6.572 8.217 -0.455 1.00 76.06 86 VAL A CA 1
ATOM 646 C C . VAL A 1 86 ? -5.554 9.011 0.377 1.00 76.06 86 VAL A C 1
ATOM 648 O O . VAL A 1 86 ? -4.731 9.751 -0.172 1.00 76.06 86 VAL A O 1
ATOM 651 N N . ILE A 1 87 ? -5.560 8.858 1.706 1.00 77.75 87 ILE A N 1
ATOM 652 C CA . ILE A 1 87 ? -4.570 9.508 2.579 1.00 77.75 87 ILE A CA 1
ATOM 653 C C . ILE A 1 87 ? -3.163 8.947 2.333 1.00 77.75 87 ILE A C 1
ATOM 655 O O . ILE A 1 87 ? -2.207 9.729 2.295 1.00 77.75 87 ILE A O 1
ATOM 659 N N . ASN A 1 88 ? -3.031 7.631 2.150 1.00 75.25 88 ASN A N 1
ATOM 660 C CA . ASN A 1 88 ? -1.766 6.982 1.797 1.00 75.25 88 ASN A CA 1
ATOM 661 C C . ASN A 1 88 ? -1.295 7.420 0.403 1.00 75.25 88 ASN A C 1
ATOM 663 O O . ASN A 1 88 ? -0.147 7.835 0.244 1.00 75.25 88 ASN A O 1
ATOM 667 N N . LEU A 1 89 ? -2.208 7.453 -0.568 1.00 69.12 89 LEU A N 1
ATOM 668 C CA . LEU A 1 89 ? -1.962 7.864 -1.949 1.00 69.12 89 LEU A CA 1
ATOM 669 C C . LEU A 1 89 ? -1.384 9.285 -2.041 1.00 69.12 89 LEU A C 1
ATOM 671 O O . LEU A 1 89 ? -0.361 9.533 -2.684 1.00 69.12 89 LEU A O 1
ATOM 675 N N . ASN A 1 90 ? -1.984 10.235 -1.317 1.00 67.38 90 ASN A N 1
ATOM 676 C CA . ASN A 1 90 ? -1.530 11.627 -1.321 1.00 67.38 90 ASN A CA 1
ATOM 677 C C . ASN A 1 90 ? -0.145 11.811 -0.675 1.00 67.38 90 ASN A C 1
ATOM 679 O O . ASN A 1 90 ? 0.533 12.804 -0.930 1.00 67.38 90 ASN A O 1
ATOM 683 N N . ARG A 1 91 ? 0.316 10.886 0.178 1.00 65.69 91 ARG A N 1
ATOM 684 C CA . ARG A 1 91 ? 1.692 10.946 0.706 1.00 65.69 91 ARG A CA 1
ATOM 685 C C . ARG A 1 91 ? 2.709 10.708 -0.393 1.00 65.69 91 ARG A C 1
ATOM 687 O O . ARG A 1 91 ? 3.736 11.378 -0.407 1.00 65.69 91 ARG A O 1
ATOM 694 N N . PHE A 1 92 ? 2.399 9.780 -1.287 1.00 58.91 92 PHE A N 1
ATOM 695 C CA . PHE A 1 92 ? 3.254 9.447 -2.409 1.00 58.91 92 PHE A CA 1
ATOM 696 C C . PHE A 1 92 ? 3.269 10.577 -3.446 1.00 58.91 92 PHE A C 1
ATOM 698 O O . PHE A 1 92 ? 4.331 10.997 -3.890 1.00 58.91 92 PHE A O 1
ATOM 705 N N . ASN A 1 93 ? 2.114 11.182 -3.736 1.00 58.88 93 ASN A N 1
ATOM 706 C CA . ASN A 1 93 ? 2.027 12.260 -4.730 1.00 58.88 93 ASN A CA 1
ATOM 707 C C . ASN A 1 93 ? 2.656 13.602 -4.276 1.00 58.88 93 ASN A C 1
ATOM 709 O O . ASN A 1 93 ? 2.806 14.530 -5.064 1.00 58.88 93 ASN A O 1
ATOM 713 N N . ARG A 1 94 ? 3.058 13.729 -3.001 1.00 61.50 94 ARG A N 1
ATOM 714 C CA . ARG A 1 94 ? 3.734 14.926 -2.457 1.00 61.50 94 ARG A CA 1
ATOM 715 C C . ARG A 1 94 ? 5.250 14.949 -2.679 1.00 61.50 94 ARG A C 1
ATOM 717 O O . ARG A 1 94 ? 5.911 15.879 -2.205 1.00 61.50 94 ARG A O 1
ATOM 724 N N . PHE A 1 95 ? 5.831 13.975 -3.381 1.00 60.56 95 PHE A N 1
ATOM 725 C CA . PHE A 1 95 ? 7.209 14.106 -3.853 1.00 60.56 95 PHE A CA 1
ATOM 726 C C . PHE A 1 95 ? 7.273 15.194 -4.939 1.00 60.56 95 PHE A C 1
ATOM 728 O O . PHE A 1 95 ? 7.145 14.916 -6.124 1.00 60.56 95 PHE A O 1
ATOM 735 N N . ASN A 1 96 ? 7.507 16.448 -4.531 1.00 57.59 96 ASN A N 1
ATOM 736 C CA . ASN A 1 96 ? 7.616 17.610 -5.432 1.00 57.59 96 ASN A CA 1
ATOM 737 C C . ASN A 1 96 ? 8.672 17.445 -6.545 1.00 57.59 96 ASN A C 1
ATOM 739 O O . ASN A 1 96 ? 8.627 18.154 -7.545 1.00 57.59 96 ASN A O 1
ATOM 743 N N . ASN A 1 97 ? 9.625 16.523 -6.376 1.00 72.00 97 ASN A N 1
ATOM 744 C CA . ASN A 1 97 ? 10.701 16.264 -7.323 1.00 72.00 97 ASN A CA 1
ATOM 745 C C . ASN A 1 97 ? 10.509 14.900 -7.989 1.00 72.00 97 ASN A C 1
ATOM 747 O O . ASN A 1 97 ? 10.707 13.868 -7.345 1.00 72.00 97 ASN A O 1
ATOM 751 N N . LYS A 1 98 ? 10.226 14.898 -9.297 1.00 74.31 98 LYS A N 1
ATOM 752 C CA . LYS A 1 98 ? 10.043 13.671 -10.096 1.00 74.31 98 LYS A CA 1
ATOM 753 C C . LYS A 1 98 ? 11.223 12.700 -9.997 1.00 74.31 98 LYS A C 1
ATOM 755 O O . LYS A 1 98 ? 11.021 11.497 -9.912 1.00 74.31 98 LYS A O 1
ATOM 760 N N . ILE A 1 99 ? 12.450 13.220 -9.929 1.00 78.88 99 ILE A N 1
ATOM 761 C CA . ILE A 1 99 ? 13.666 12.402 -9.786 1.00 78.88 99 ILE A CA 1
ATOM 762 C C . ILE A 1 99 ? 13.656 11.637 -8.456 1.00 78.88 99 ILE A C 1
ATOM 764 O O . ILE A 1 99 ? 13.942 10.446 -8.427 1.00 78.88 99 ILE A O 1
ATOM 768 N N . ILE A 1 100 ? 13.287 12.307 -7.359 1.00 79.62 100 ILE A N 1
ATOM 769 C CA . ILE A 1 100 ? 13.221 11.686 -6.028 1.00 79.62 100 ILE A CA 1
ATOM 770 C C . ILE A 1 100 ? 12.062 10.690 -5.967 1.00 79.62 100 ILE A C 1
ATOM 772 O O . ILE A 1 100 ? 12.213 9.607 -5.412 1.00 79.62 100 ILE A O 1
ATOM 776 N N . ALA A 1 101 ? 10.918 11.025 -6.568 1.00 79.88 101 ALA A N 1
ATOM 777 C CA . ALA A 1 101 ? 9.791 10.104 -6.664 1.00 79.88 101 ALA A CA 1
ATOM 778 C C . ALA A 1 101 ? 10.201 8.811 -7.386 1.00 79.88 101 ALA A C 1
ATOM 780 O O . ALA A 1 101 ? 9.948 7.724 -6.875 1.00 79.88 101 ALA A O 1
ATOM 781 N N . ALA A 1 102 ? 10.903 8.915 -8.519 1.00 82.19 102 ALA A N 1
ATOM 782 C CA . ALA A 1 102 ? 11.369 7.763 -9.285 1.00 82.19 102 ALA A CA 1
ATOM 783 C C . ALA A 1 102 ? 12.378 6.901 -8.506 1.00 82.19 102 ALA A C 1
ATOM 785 O O . ALA A 1 102 ? 12.247 5.676 -8.475 1.00 82.19 102 ALA A O 1
ATOM 786 N N . THR A 1 103 ? 13.354 7.513 -7.825 1.00 84.56 103 THR A N 1
ATOM 787 C CA . THR A 1 103 ? 14.341 6.759 -7.032 1.00 84.56 103 THR A CA 1
ATOM 788 C C . THR A 1 103 ? 13.710 6.076 -5.823 1.00 84.56 103 THR A C 1
ATOM 790 O O . THR A 1 103 ? 14.017 4.915 -5.554 1.00 84.56 103 THR A O 1
ATOM 793 N N . VAL A 1 104 ? 12.784 6.747 -5.130 1.00 85.25 104 VAL A N 1
ATOM 794 C CA . VAL A 1 104 ? 12.024 6.157 -4.019 1.00 85.25 104 VAL A CA 1
ATOM 795 C C . VAL A 1 104 ? 11.131 5.024 -4.516 1.00 85.25 104 VAL A C 1
ATOM 797 O O . VAL A 1 104 ? 11.124 3.960 -3.904 1.00 85.25 104 VAL A O 1
ATOM 800 N N . SER A 1 105 ? 10.432 5.210 -5.639 1.00 87.75 105 SER A N 1
ATOM 801 C CA . SER A 1 105 ? 9.604 4.164 -6.259 1.00 87.75 105 SER A CA 1
ATOM 802 C C . SER A 1 105 ? 10.436 2.918 -6.549 1.00 87.75 105 SER A C 1
ATOM 804 O O . SER A 1 105 ? 10.078 1.821 -6.134 1.00 87.75 105 SER A O 1
ATOM 806 N N . LYS A 1 106 ? 11.601 3.091 -7.183 1.00 90.19 106 LYS A N 1
ATOM 807 C CA . LYS A 1 106 ? 12.520 1.989 -7.480 1.00 90.19 106 LYS A CA 1
ATOM 808 C C . LYS A 1 106 ? 13.032 1.298 -6.216 1.00 90.19 106 LYS A C 1
ATOM 810 O O . LYS A 1 106 ? 13.057 0.073 -6.144 1.00 90.19 106 LYS A O 1
ATOM 815 N N . PHE A 1 107 ? 13.394 2.062 -5.190 1.00 91.19 107 PHE A N 1
ATOM 816 C CA . PHE A 1 107 ? 13.814 1.489 -3.914 1.00 91.19 107 PHE A CA 1
ATOM 817 C C . PHE A 1 107 ? 12.697 0.664 -3.254 1.00 91.19 107 PHE A C 1
ATOM 819 O O . PHE A 1 107 ? 12.941 -0.461 -2.821 1.00 91.19 107 PHE A O 1
ATOM 826 N N . LEU A 1 108 ? 11.465 1.182 -3.234 1.00 88.88 108 LEU A N 1
ATOM 827 C CA . LEU A 1 108 ? 10.303 0.471 -2.696 1.00 88.88 108 LEU A CA 1
ATOM 828 C C . LEU A 1 108 ? 9.996 -0.809 -3.486 1.00 88.88 108 LEU A C 1
ATOM 830 O O . LEU A 1 108 ? 9.721 -1.833 -2.869 1.00 88.88 108 LEU A O 1
ATOM 834 N N . ALA A 1 109 ? 10.132 -0.795 -4.815 1.00 92.56 109 ALA A N 1
ATOM 835 C CA . ALA A 1 109 ? 10.002 -1.997 -5.643 1.00 92.56 109 ALA A CA 1
ATOM 836 C C . ALA A 1 109 ? 10.985 -3.102 -5.210 1.00 92.56 109 ALA A C 1
ATOM 838 O O . ALA A 1 109 ? 10.599 -4.260 -5.046 1.00 92.56 109 ALA A O 1
ATOM 839 N N . HIS A 1 110 ? 12.242 -2.748 -4.927 1.00 92.75 110 HIS A N 1
ATOM 840 C CA . HIS A 1 110 ? 13.215 -3.714 -4.413 1.00 92.75 110 HIS A CA 1
ATOM 841 C C . HIS A 1 110 ? 12.870 -4.221 -3.004 1.00 92.75 110 HIS A C 1
ATOM 843 O O . HIS A 1 110 ? 13.074 -5.402 -2.728 1.00 92.75 110 HIS A O 1
ATOM 849 N N . LEU A 1 111 ? 12.312 -3.384 -2.122 1.00 92.31 111 LEU A N 1
ATOM 850 C CA . LEU A 1 111 ? 11.849 -3.840 -0.804 1.00 92.31 111 LEU A CA 1
ATOM 851 C C . LEU A 1 111 ? 10.682 -4.833 -0.902 1.00 92.31 111 LEU A C 1
ATOM 853 O O . LEU A 1 111 ? 10.634 -5.787 -0.125 1.00 92.31 111 LEU A O 1
ATOM 857 N N . VAL A 1 112 ? 9.785 -4.651 -1.874 1.00 92.44 112 VAL A N 1
ATOM 858 C CA . VAL A 1 112 ? 8.701 -5.603 -2.178 1.00 92.44 112 VAL A CA 1
ATOM 859 C C . VAL A 1 112 ? 9.280 -6.926 -2.676 1.00 92.44 112 VAL A C 1
ATOM 861 O O . VAL A 1 112 ? 8.884 -7.990 -2.200 1.00 92.44 112 VAL A O 1
ATOM 864 N N . ASN A 1 113 ? 10.279 -6.878 -3.564 1.00 93.88 113 ASN A N 1
ATOM 865 C CA . ASN A 1 113 ? 10.967 -8.079 -4.051 1.00 93.88 113 ASN A CA 1
ATOM 866 C C . ASN A 1 113 ? 11.596 -8.889 -2.909 1.00 93.88 113 ASN A C 1
ATOM 868 O O . ASN A 1 113 ? 11.499 -10.116 -2.903 1.00 93.88 113 ASN A O 1
ATOM 872 N N . GLN A 1 114 ? 12.170 -8.199 -1.920 1.00 92.81 114 GLN A N 1
ATOM 873 C CA . GLN A 1 114 ? 12.763 -8.799 -0.721 1.00 92.81 114 GLN A CA 1
ATOM 874 C C . GLN A 1 114 ? 11.742 -9.115 0.386 1.00 92.81 114 GLN A C 1
ATOM 876 O O . GLN A 1 114 ? 12.137 -9.529 1.472 1.00 92.81 114 GLN A O 1
ATOM 881 N N . GLN A 1 115 ? 10.441 -8.900 0.145 1.00 89.06 115 GLN A N 1
ATOM 882 C CA . GLN A 1 115 ? 9.359 -9.097 1.123 1.00 89.06 115 GLN A CA 1
ATOM 883 C C . GLN A 1 115 ? 9.543 -8.307 2.432 1.00 89.06 115 GLN A C 1
ATOM 885 O O . GLN A 1 115 ? 8.987 -8.656 3.470 1.00 89.06 115 GLN A O 1
ATOM 890 N N . VAL A 1 116 ? 10.296 -7.205 2.382 1.00 92.44 116 VAL A N 1
ATOM 891 C CA . VAL A 1 116 ? 10.431 -6.263 3.503 1.00 92.44 116 VAL A CA 1
ATOM 892 C C . VAL A 1 116 ? 9.170 -5.404 3.621 1.00 92.44 116 VAL A C 1
ATOM 894 O O . VAL A 1 116 ? 8.775 -5.009 4.717 1.00 92.44 116 VAL A O 1
ATOM 897 N N . THR A 1 117 ? 8.519 -5.125 2.490 1.00 86.69 117 THR A N 1
ATOM 898 C CA . THR A 1 117 ? 7.242 -4.410 2.418 1.00 86.69 117 THR A CA 1
ATOM 899 C C . THR A 1 117 ? 6.179 -5.274 1.758 1.00 86.69 117 THR A C 1
ATOM 901 O O . THR A 1 117 ? 6.459 -5.967 0.783 1.00 86.69 117 THR A O 1
ATOM 904 N N . HIS A 1 118 ? 4.950 -5.184 2.262 1.00 88.00 118 HIS A N 1
ATOM 905 C CA . HIS A 1 118 ? 3.799 -5.898 1.712 1.00 88.00 118 HIS A CA 1
ATOM 906 C C . HIS A 1 118 ? 3.465 -5.409 0.297 1.00 88.00 118 HIS A C 1
ATOM 908 O O . HIS A 1 118 ? 3.564 -4.216 -0.001 1.00 88.00 118 HIS A O 1
ATOM 914 N N . GLU A 1 119 ? 2.971 -6.308 -0.546 1.00 86.81 119 GLU A N 1
ATOM 915 C CA . GLU A 1 119 ? 2.586 -6.057 -1.938 1.00 86.81 119 GLU A CA 1
ATOM 916 C C . GLU A 1 119 ? 1.475 -5.009 -2.088 1.00 86.81 119 GLU A C 1
ATOM 918 O O . GLU A 1 119 ? 1.369 -4.367 -3.127 1.00 86.81 119 GLU A O 1
ATOM 923 N N . ILE A 1 120 ? 0.703 -4.759 -1.025 1.00 88.31 120 ILE A N 1
ATOM 924 C CA . ILE A 1 120 ? -0.345 -3.729 -1.005 1.00 88.31 120 ILE A CA 1
ATOM 925 C C . ILE A 1 120 ? 0.278 -2.352 -1.249 1.00 88.31 120 ILE A C 1
ATOM 927 O O . ILE A 1 120 ? -0.274 -1.559 -2.005 1.00 88.31 120 ILE A O 1
ATOM 931 N N . LEU A 1 121 ? 1.464 -2.091 -0.686 1.00 85.81 121 LEU A N 1
ATOM 932 C CA . LEU A 1 121 ? 2.170 -0.830 -0.900 1.00 85.81 121 LEU A CA 1
ATOM 933 C C . LEU A 1 121 ? 2.582 -0.664 -2.370 1.00 85.81 121 LEU A C 1
ATOM 935 O O . LEU A 1 121 ? 2.505 0.433 -2.912 1.00 85.81 121 LEU A O 1
ATOM 939 N N . ALA A 1 122 ? 3.000 -1.750 -3.022 1.00 89.19 122 ALA A N 1
ATOM 940 C CA . ALA A 1 122 ? 3.377 -1.724 -4.431 1.00 89.19 122 ALA A CA 1
ATOM 941 C C . ALA A 1 122 ? 2.171 -1.442 -5.336 1.00 89.19 122 ALA A C 1
ATOM 943 O O . ALA A 1 122 ? 2.279 -0.655 -6.273 1.00 89.19 122 ALA A O 1
ATOM 944 N N . LEU A 1 123 ? 1.022 -2.053 -5.033 1.00 89.19 123 LEU A N 1
ATOM 945 C CA . LEU A 1 123 ? -0.227 -1.840 -5.766 1.00 89.19 123 LEU A CA 1
ATOM 946 C C . LEU A 1 123 ? -0.749 -0.409 -5.586 1.00 89.19 123 LEU A C 1
ATOM 948 O O . LEU A 1 123 ? -1.140 0.221 -6.564 1.00 89.19 123 LEU A O 1
ATOM 952 N N . GLU A 1 124 ? -0.685 0.146 -4.371 1.00 85.62 124 GLU A N 1
ATOM 953 C CA . GLU A 1 124 ? -1.028 1.554 -4.126 1.00 85.62 124 GLU A CA 1
ATOM 954 C C . GLU A 1 124 ? -0.141 2.499 -4.952 1.00 85.62 124 GLU A C 1
ATOM 956 O O . GLU A 1 124 ? -0.654 3.408 -5.602 1.00 85.62 124 GLU A O 1
ATOM 961 N N . ILE A 1 125 ? 1.177 2.263 -4.979 1.00 85.50 125 ILE A N 1
ATOM 962 C CA . ILE A 1 125 ? 2.122 3.044 -5.795 1.00 85.50 125 ILE A CA 1
ATOM 963 C C . ILE A 1 125 ? 1.783 2.928 -7.281 1.00 85.50 125 ILE A C 1
ATOM 965 O O . ILE A 1 125 ? 1.741 3.939 -7.982 1.00 85.50 125 ILE A O 1
ATOM 969 N N . LEU A 1 126 ? 1.511 1.713 -7.757 1.00 88.25 126 LEU A N 1
ATOM 970 C CA . LEU A 1 126 ? 1.171 1.461 -9.151 1.00 88.25 126 LEU A CA 1
ATOM 971 C C . LEU A 1 126 ? -0.088 2.227 -9.577 1.00 88.25 126 LEU A C 1
ATOM 973 O O . LEU A 1 126 ? -0.082 2.836 -10.644 1.00 88.25 126 LEU A O 1
ATOM 977 N N . ILE A 1 127 ? -1.121 2.268 -8.729 1.00 87.19 127 ILE A N 1
ATOM 978 C CA . ILE A 1 127 ? -2.347 3.041 -8.982 1.00 87.19 127 ILE A CA 1
ATOM 979 C C . ILE A 1 127 ? -2.032 4.537 -9.117 1.00 87.19 127 ILE A C 1
ATOM 981 O O . ILE A 1 127 ? -2.486 5.158 -10.077 1.00 87.19 127 ILE A O 1
ATOM 985 N N . VAL A 1 128 ? -1.190 5.112 -8.239 1.00 83.56 128 VAL A N 1
ATOM 986 C CA . VAL A 1 128 ? -0.762 6.523 -8.390 1.00 83.56 128 VAL A CA 1
ATOM 987 C C . VAL A 1 128 ? -0.092 6.746 -9.736 1.00 83.56 128 VAL A C 1
ATOM 989 O O . VAL A 1 128 ? -0.382 7.722 -10.430 1.00 83.56 128 VAL A O 1
ATOM 992 N N . LEU A 1 129 ? 0.853 5.877 -10.089 1.00 84.88 129 LEU A N 1
ATOM 993 C CA . LEU A 1 129 ? 1.636 6.047 -11.304 1.00 84.88 129 LEU A CA 1
ATOM 994 C C . LEU A 1 129 ? 0.756 5.882 -12.549 1.00 84.88 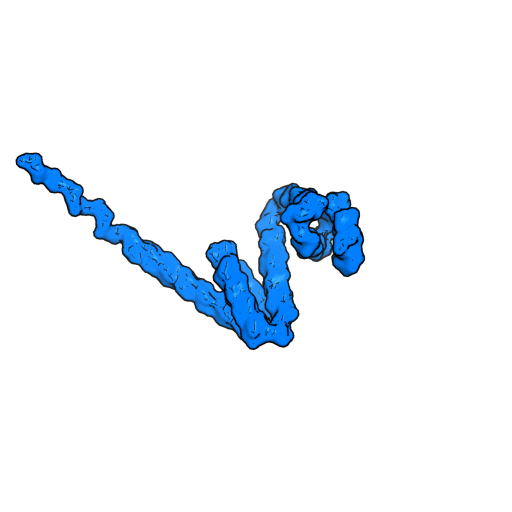129 LEU A C 1
ATOM 996 O O . LEU A 1 129 ? 0.953 6.608 -13.515 1.00 84.88 129 LEU A O 1
ATOM 1000 N N . LEU A 1 130 ? -0.257 5.011 -12.523 1.00 86.12 130 LEU A N 1
ATOM 1001 C CA . LEU A 1 130 ? -1.218 4.867 -13.622 1.00 86.12 130 LEU A CA 1
ATOM 1002 C C . LEU A 1 130 ? -2.080 6.120 -13.827 1.00 86.12 130 LEU A C 1
ATOM 1004 O O . LEU A 1 130 ? -2.345 6.485 -14.970 1.00 86.12 130 LEU A O 1
ATOM 1008 N N . GLU A 1 131 ? -2.475 6.803 -12.750 1.00 80.12 131 GLU A N 1
ATOM 1009 C CA . GLU A 1 131 ? -3.257 8.043 -12.841 1.00 80.12 131 GLU A CA 1
ATOM 1010 C C . GLU A 1 131 ? -2.437 9.240 -13.355 1.00 80.12 131 GLU A C 1
ATOM 1012 O O . GLU A 1 131 ? -2.999 10.154 -13.958 1.00 80.12 131 GLU A O 1
ATOM 1017 N N . ASN A 1 132 ? -1.116 9.260 -13.122 1.00 72.25 132 ASN A N 1
ATOM 1018 C CA . ASN A 1 132 ? -0.279 10.445 -13.360 1.00 72.25 132 ASN A CA 1
ATOM 1019 C C . ASN A 1 132 ? 0.726 10.296 -14.518 1.00 72.25 132 ASN A C 1
ATOM 1021 O O . ASN A 1 132 ? 1.035 11.285 -15.188 1.00 72.25 132 ASN A O 1
ATOM 1025 N N . SER A 1 133 ? 1.270 9.098 -14.758 1.00 80.19 133 SER A N 1
ATOM 1026 C CA . SER A 1 133 ? 2.261 8.848 -15.812 1.00 80.19 133 SER A CA 1
ATOM 1027 C C . SER A 1 133 ? 2.379 7.367 -16.211 1.00 80.19 133 SER A C 1
ATOM 1029 O O . SER A 1 133 ? 2.975 6.523 -15.536 1.00 80.19 133 SER A O 1
ATOM 1031 N N . THR A 1 134 ? 1.923 7.054 -17.426 1.00 80.25 134 THR A N 1
ATOM 1032 C CA . THR A 1 134 ? 2.038 5.704 -18.011 1.00 80.25 134 THR A CA 1
ATOM 1033 C C . THR A 1 134 ? 3.495 5.225 -18.121 1.00 80.25 134 THR A C 1
ATOM 1035 O O . THR A 1 134 ? 3.778 4.043 -17.965 1.00 80.25 134 THR A O 1
ATOM 1038 N N . SER A 1 135 ? 4.454 6.132 -18.342 1.00 86.38 135 SER A N 1
ATOM 1039 C CA . SER A 1 135 ? 5.881 5.775 -18.415 1.00 86.38 135 SER A CA 1
ATOM 1040 C C . SER A 1 135 ? 6.443 5.305 -17.068 1.00 86.38 135 SER A C 1
ATOM 1042 O O . SER A 1 135 ? 7.185 4.323 -17.022 1.00 86.38 135 SER A O 1
ATOM 1044 N N . ASP A 1 136 ? 6.102 5.983 -15.970 1.00 85.50 136 ASP A N 1
ATOM 1045 C CA . ASP A 1 136 ? 6.674 5.668 -14.657 1.00 85.50 136 ASP A CA 1
ATOM 1046 C C . ASP A 1 136 ? 6.027 4.414 -14.058 1.00 85.50 136 ASP A C 1
ATOM 1048 O O . ASP A 1 136 ? 6.710 3.622 -13.413 1.00 85.50 136 ASP A O 1
ATOM 1052 N N . SER A 1 137 ? 4.738 4.178 -14.331 1.00 87.81 137 SER A N 1
ATOM 1053 C CA . SER A 1 137 ? 4.058 2.924 -13.963 1.00 87.81 137 SER A CA 1
ATOM 1054 C C . SER A 1 137 ? 4.675 1.715 -14.668 1.00 87.81 137 SER A C 1
ATOM 1056 O O . SER A 1 137 ? 4.963 0.713 -14.014 1.00 87.81 137 SER A O 1
ATOM 1058 N N . ILE A 1 138 ? 4.977 1.822 -15.968 1.00 89.69 138 ILE A N 1
ATOM 1059 C CA . ILE A 1 138 ? 5.716 0.778 -16.700 1.00 89.69 138 ILE A CA 1
ATOM 1060 C C . ILE A 1 138 ? 7.114 0.581 -16.101 1.00 89.69 138 ILE A C 1
ATOM 1062 O O . ILE A 1 138 ? 7.554 -0.556 -15.932 1.00 89.69 138 ILE A O 1
ATOM 1066 N N . ALA A 1 139 ? 7.825 1.663 -15.771 1.00 89.94 139 ALA A N 1
ATOM 1067 C CA . ALA A 1 139 ? 9.148 1.572 -15.157 1.00 89.94 139 ALA A CA 1
ATOM 1068 C C . ALA A 1 139 ? 9.101 0.874 -13.787 1.00 89.94 139 ALA A C 1
ATOM 1070 O O . ALA A 1 139 ? 9.931 0.014 -13.520 1.00 89.94 139 ALA A O 1
ATOM 1071 N N . PHE A 1 140 ? 8.106 1.177 -12.954 1.00 92.38 140 PHE A N 1
ATOM 1072 C CA . PHE A 1 140 ? 7.910 0.525 -11.659 1.00 92.38 140 PHE A CA 1
ATOM 1073 C C . PHE A 1 140 ? 7.559 -0.965 -11.805 1.00 92.38 140 PHE A C 1
ATOM 1075 O O . PHE A 1 140 ? 8.160 -1.810 -11.139 1.00 92.38 140 PHE A O 1
ATOM 1082 N N . LEU A 1 141 ? 6.663 -1.314 -12.737 1.00 93.88 141 LEU A N 1
ATOM 1083 C CA . LEU A 1 141 ? 6.328 -2.710 -13.043 1.00 93.88 141 LEU A CA 1
ATOM 1084 C C . LEU A 1 141 ? 7.529 -3.511 -13.552 1.00 93.88 141 LEU A C 1
ATOM 1086 O O . LEU A 1 141 ? 7.636 -4.695 -13.245 1.00 93.88 141 LEU A O 1
ATOM 1090 N N . LYS A 1 142 ? 8.465 -2.891 -14.277 1.00 94.62 142 LYS A N 1
ATOM 1091 C CA . LYS A 1 142 ? 9.713 -3.568 -14.667 1.00 94.62 142 LYS A CA 1
ATOM 1092 C C . LYS A 1 142 ? 10.572 -3.968 -13.464 1.00 94.62 142 LYS A C 1
ATOM 1094 O O . LYS A 1 142 ? 11.299 -4.949 -13.562 1.00 94.62 142 LYS A O 1
ATOM 1099 N N . GLU A 1 143 ? 10.488 -3.246 -12.347 1.00 94.94 143 GLU A N 1
ATOM 1100 C CA . GLU A 1 143 ? 11.309 -3.510 -11.160 1.00 94.94 143 GLU A CA 1
ATOM 1101 C C . GLU A 1 143 ? 10.698 -4.585 -10.239 1.00 94.94 143 GLU A C 1
ATOM 1103 O O . GLU A 1 143 ? 11.437 -5.424 -9.724 1.00 94.94 143 GLU A O 1
ATOM 1108 N N . CYS A 1 144 ? 9.372 -4.602 -10.024 1.00 94.88 144 CYS A N 1
ATOM 1109 C CA . CYS A 1 144 ? 8.719 -5.557 -9.099 1.00 94.88 144 CYS A CA 1
ATOM 1110 C C . CYS A 1 144 ? 7.534 -6.352 -9.672 1.00 94.88 144 CYS A C 1
ATOM 1112 O O . CYS A 1 144 ? 6.899 -7.115 -8.943 1.00 94.88 144 CYS A O 1
ATOM 1114 N N . GLY A 1 145 ? 7.220 -6.217 -10.962 1.00 93.81 145 GLY A N 1
ATOM 1115 C CA . GLY A 1 145 ? 6.046 -6.841 -11.585 1.00 93.81 145 GLY A CA 1
ATOM 1116 C C . GLY A 1 145 ? 6.048 -8.368 -11.527 1.00 93.81 145 GLY A C 1
ATOM 1117 O O . GLY A 1 145 ? 5.007 -8.959 -11.263 1.00 93.81 145 GLY A O 1
ATOM 1118 N N . ALA A 1 146 ? 7.213 -9.010 -11.676 1.00 94.12 146 ALA A N 1
ATOM 1119 C CA . ALA A 1 146 ? 7.328 -10.465 -11.540 1.00 94.12 146 ALA A CA 1
ATOM 1120 C C . ALA A 1 146 ? 6.905 -10.935 -10.137 1.00 94.12 146 ALA A C 1
ATOM 1122 O O . ALA A 1 146 ? 6.045 -11.800 -10.001 1.00 94.12 146 ALA A O 1
ATOM 1123 N N . LYS A 1 147 ? 7.422 -10.282 -9.086 1.00 93.06 147 LYS A N 1
ATOM 1124 C CA . LYS A 1 147 ? 7.067 -10.601 -7.698 1.00 93.06 147 LYS A CA 1
ATOM 1125 C C . LYS A 1 147 ? 5.583 -10.371 -7.414 1.00 93.06 147 LYS A C 1
ATOM 1127 O O . LYS A 1 147 ? 4.972 -11.145 -6.680 1.00 93.06 147 LYS A O 1
ATOM 1132 N N . LEU A 1 148 ? 5.007 -9.308 -7.976 1.00 92.62 148 LEU A N 1
ATOM 1133 C CA . LEU A 1 148 ? 3.583 -9.018 -7.823 1.00 92.62 148 LEU A CA 1
ATOM 1134 C C . LEU A 1 148 ? 2.701 -10.032 -8.548 1.00 92.62 148 LEU A C 1
ATOM 1136 O O . LEU A 1 148 ? 1.666 -10.399 -8.006 1.00 92.62 148 LEU A O 1
ATOM 1140 N N . SER A 1 149 ? 3.122 -10.524 -9.713 1.00 94.06 149 SER A N 1
ATOM 1141 C CA . SER A 1 149 ? 2.407 -11.585 -10.426 1.00 94.06 149 SER A CA 1
ATOM 1142 C C . SER A 1 149 ? 2.375 -12.888 -9.620 1.00 94.06 149 SER A C 1
ATOM 1144 O O . SER A 1 149 ? 1.343 -13.553 -9.590 1.00 94.06 149 SER A O 1
ATOM 1146 N N . ASP A 1 150 ? 3.451 -13.197 -8.890 1.00 91.94 150 ASP A N 1
ATOM 1147 C CA . ASP A 1 150 ? 3.519 -14.385 -8.031 1.00 91.94 150 ASP A CA 1
ATOM 1148 C C . ASP A 1 150 ? 2.645 -14.265 -6.771 1.00 91.94 150 ASP A C 1
ATOM 1150 O O . ASP A 1 150 ? 1.992 -15.226 -6.365 1.00 91.94 150 ASP A O 1
ATOM 1154 N N . ILE A 1 151 ? 2.655 -13.097 -6.116 1.00 89.88 151 ILE A N 1
ATOM 1155 C CA . ILE A 1 151 ? 2.009 -12.907 -4.803 1.00 89.88 151 ILE A CA 1
ATOM 1156 C C . ILE A 1 151 ? 0.551 -12.457 -4.938 1.00 89.88 151 ILE A C 1
ATOM 1158 O O . ILE A 1 151 ? -0.304 -12.876 -4.160 1.00 89.88 151 ILE A O 1
ATOM 1162 N N . SER A 1 152 ? 0.251 -11.606 -5.918 1.00 88.56 152 SER A N 1
ATOM 1163 C CA . SER A 1 152 ? -1.074 -11.016 -6.124 1.00 88.56 152 SER A CA 1
ATOM 1164 C C . SER A 1 152 ? -1.441 -10.961 -7.613 1.00 88.56 152 SER A C 1
ATOM 1166 O O . SER A 1 152 ? -1.612 -9.879 -8.180 1.00 88.56 152 SER A O 1
ATOM 1168 N N . PRO A 1 153 ? -1.638 -12.123 -8.266 1.00 86.75 153 PRO A N 1
ATOM 1169 C CA . PRO A 1 153 ? -1.984 -12.185 -9.688 1.00 86.75 153 PRO A CA 1
ATOM 1170 C C . PRO A 1 153 ? -3.328 -11.527 -10.021 1.00 86.75 153 PRO A C 1
ATOM 1172 O O . PRO A 1 153 ? -3.565 -11.186 -11.168 1.00 86.75 153 PRO A O 1
ATOM 1175 N N . LYS A 1 154 ? -4.223 -11.367 -9.036 1.00 83.88 154 LYS A N 1
ATOM 1176 C CA . LYS A 1 154 ? -5.508 -10.663 -9.205 1.00 83.88 154 LYS A CA 1
ATOM 1177 C C . LYS A 1 154 ? -5.400 -9.148 -9.012 1.00 83.88 154 LYS A C 1
ATOM 1179 O O . LYS A 1 154 ? -6.355 -8.442 -9.316 1.00 83.88 154 LYS A O 1
ATOM 1184 N N . GLY A 1 155 ? -4.320 -8.682 -8.383 1.00 77.62 155 GLY A N 1
ATOM 1185 C CA . GLY A 1 155 ? -4.081 -7.261 -8.133 1.00 77.62 155 GLY A CA 1
ATOM 1186 C C . GLY A 1 155 ? -3.373 -6.558 -9.290 1.00 77.62 155 GLY A C 1
ATOM 1187 O O . GLY A 1 155 ? -3.407 -5.331 -9.341 1.00 77.62 155 GLY A O 1
ATOM 1188 N N . LEU A 1 156 ? -2.739 -7.328 -10.179 1.00 77.50 156 LEU A N 1
ATOM 1189 C CA . LEU A 1 156 ? -2.175 -6.877 -11.451 1.00 77.50 156 LEU A CA 1
ATOM 1190 C C . LEU A 1 156 ? -3.225 -6.968 -12.566 1.00 77.50 156 LEU A C 1
ATOM 1192 O O . LEU A 1 156 ? -3.199 -6.080 -13.444 1.00 77.50 156 LEU A O 1
#

Organism: NCBI:txid289476